Protein AF-R7SC56-F1 (afdb_monomer_lite)

pLDDT: mean 77.9, std 20.86, range [30.47, 97.5]

Organism: Coniophora puteana (strain RWD-64-598) (NCBI:txid741705)

Structure (mmCIF, N/CA/C/O backbone):
data_AF-R7SC56-F1
#
_entry.id   AF-R7SC56-F1
#
loop_
_atom_site.group_PDB
_atom_site.id
_atom_site.type_symbol
_atom_site.label_atom_id
_atom_site.label_alt_id
_atom_site.label_comp_id
_atom_site.label_asym_id
_atom_site.label_entity_id
_atom_site.label_seq_id
_atom_site.pdbx_PDB_ins_code
_atom_site.Cartn_x
_atom_site.Cartn_y
_atom_site.Cartn_z
_atom_site.occupancy
_atom_site.B_iso_or_equiv
_atom_site.auth_seq_id
_atom_site.auth_comp_id
_atom_site.auth_asym_id
_atom_site.auth_atom_id
_atom_site.pdbx_PDB_model_num
ATOM 1 N N . MET A 1 1 ? 26.694 7.304 -17.850 1.00 60.59 1 MET A N 1
ATOM 2 C CA . MET A 1 1 ? 25.843 7.602 -16.674 1.00 60.59 1 MET A CA 1
ATOM 3 C C . MET A 1 1 ? 24.348 7.612 -17.016 1.00 60.59 1 MET A C 1
ATOM 5 O O . MET A 1 1 ? 23.577 7.124 -16.205 1.00 60.59 1 MET A O 1
ATOM 9 N N . SER A 1 2 ? 23.935 8.061 -18.212 1.00 70.50 2 SER A N 1
ATOM 10 C CA . SER A 1 2 ? 22.536 8.005 -18.697 1.00 70.50 2 SER A CA 1
ATOM 11 C C . SER A 1 2 ? 21.948 6.587 -18.755 1.00 70.50 2 SER A C 1
ATOM 13 O O . SER A 1 2 ? 20.920 6.328 -18.146 1.00 70.50 2 SER A O 1
ATOM 15 N N . HIS A 1 3 ? 22.666 5.640 -19.363 1.00 81.94 3 HIS A N 1
ATOM 16 C CA . HIS A 1 3 ? 22.195 4.259 -19.550 1.00 81.94 3 HIS A CA 1
ATOM 17 C C . HIS A 1 3 ? 21.833 3.529 -18.240 1.00 81.94 3 HIS A C 1
ATOM 19 O O . HIS A 1 3 ? 20.914 2.716 -18.187 1.00 81.94 3 HIS A O 1
ATOM 25 N N . GLN A 1 4 ? 22.539 3.835 -17.147 1.00 81.00 4 GLN A N 1
ATOM 26 C CA . GLN A 1 4 ? 22.257 3.238 -15.841 1.00 81.00 4 GLN A CA 1
ATOM 27 C C . GLN A 1 4 ? 20.942 3.764 -15.243 1.00 81.00 4 GLN A C 1
ATOM 29 O O . GLN A 1 4 ? 20.203 2.998 -14.629 1.00 81.00 4 GLN A O 1
ATOM 34 N N . LEU A 1 5 ? 20.628 5.049 -15.443 1.00 80.88 5 LEU A N 1
ATOM 35 C CA . LEU A 1 5 ? 19.354 5.633 -15.016 1.00 80.88 5 LEU A CA 1
ATOM 36 C C . LEU A 1 5 ? 18.186 5.061 -15.826 1.00 80.88 5 LEU A C 1
ATOM 38 O O . LEU A 1 5 ? 17.130 4.792 -15.255 1.00 80.88 5 LEU A O 1
ATOM 42 N N . ASP A 1 6 ? 18.397 4.786 -17.114 1.00 86.81 6 ASP A N 1
ATOM 43 C CA . ASP A 1 6 ? 17.382 4.169 -17.973 1.00 86.81 6 ASP A CA 1
ATOM 44 C C . ASP A 1 6 ? 17.010 2.764 -17.491 1.00 86.81 6 ASP A C 1
ATOM 46 O O . ASP A 1 6 ? 15.829 2.429 -17.397 1.00 86.81 6 ASP A O 1
ATOM 50 N N . HIS A 1 7 ? 17.997 1.957 -17.092 1.00 86.19 7 HIS A N 1
ATOM 51 C CA . HIS A 1 7 ? 17.739 0.641 -16.505 1.00 86.19 7 HIS A CA 1
ATOM 52 C C . HIS A 1 7 ? 17.005 0.711 -15.164 1.00 86.19 7 HIS A C 1
ATOM 54 O O . HIS A 1 7 ? 16.100 -0.091 -14.915 1.00 86.19 7 HIS A O 1
ATOM 60 N N . ILE A 1 8 ? 17.366 1.666 -14.303 1.00 86.94 8 ILE A N 1
ATOM 61 C CA . ILE A 1 8 ? 16.686 1.879 -13.018 1.00 86.94 8 ILE A CA 1
ATOM 62 C C . ILE A 1 8 ? 15.220 2.251 -13.259 1.00 86.94 8 ILE A C 1
ATOM 64 O O . ILE A 1 8 ? 14.325 1.648 -12.667 1.00 86.94 8 ILE A O 1
ATOM 68 N N . ASN A 1 9 ? 14.964 3.184 -14.176 1.00 90.19 9 ASN A N 1
ATOM 69 C CA . ASN A 1 9 ? 13.609 3.594 -14.526 1.00 90.19 9 ASN A CA 1
ATOM 70 C C . ASN A 1 9 ? 12.807 2.417 -15.093 1.00 90.19 9 ASN A C 1
ATOM 72 O O . ASN A 1 9 ? 11.728 2.130 -14.587 1.00 90.19 9 ASN A O 1
ATOM 76 N N . GLN A 1 10 ? 13.360 1.661 -16.049 1.00 90.56 10 GLN A N 1
ATOM 77 C CA . GLN A 1 10 ? 12.698 0.474 -16.610 1.00 90.56 10 GLN A CA 1
ATOM 78 C C . GLN A 1 10 ? 12.362 -0.581 -15.550 1.00 90.56 10 GLN A C 1
ATOM 80 O O . GLN A 1 10 ? 11.302 -1.207 -15.616 1.00 90.56 10 GLN A O 1
ATOM 85 N N . THR A 1 11 ? 13.241 -0.769 -14.563 1.00 91.50 11 THR A N 1
ATOM 86 C CA . THR A 1 11 ? 13.013 -1.689 -13.441 1.00 91.50 11 THR A CA 1
ATOM 87 C C . THR A 1 11 ? 11.792 -1.252 -12.630 1.00 91.50 11 THR A C 1
ATOM 89 O O . THR A 1 11 ? 10.879 -2.048 -12.408 1.00 91.50 11 THR A O 1
ATOM 92 N N . PHE A 1 12 ? 11.731 0.025 -12.240 1.00 93.62 12 PHE A N 1
ATOM 93 C CA . PHE A 1 12 ? 10.632 0.565 -11.433 1.00 93.62 12 PHE A CA 1
ATOM 94 C C . PHE A 1 12 ? 9.346 0.846 -12.222 1.00 93.62 12 PHE A C 1
ATOM 96 O O . PHE A 1 12 ? 8.287 0.988 -11.621 1.00 93.62 12 PHE A O 1
ATOM 103 N N . SER A 1 13 ? 9.379 0.836 -13.554 1.00 93.94 13 SER A N 1
ATOM 104 C CA . SER A 1 13 ? 8.167 0.917 -14.379 1.00 93.94 13 SER A CA 1
ATOM 105 C C . SER A 1 13 ? 7.374 -0.396 -14.442 1.00 93.94 13 SER A C 1
ATOM 107 O O . SER A 1 13 ? 6.232 -0.400 -14.899 1.00 93.94 13 SER A O 1
ATOM 109 N N . ARG A 1 14 ? 7.943 -1.529 -14.008 1.00 94.62 14 ARG A N 1
ATOM 110 C CA . ARG A 1 14 ? 7.317 -2.855 -14.143 1.00 94.62 14 ARG A CA 1
ATOM 111 C C . ARG A 1 14 ? 6.816 -3.373 -12.798 1.00 94.62 14 ARG A C 1
ATOM 113 O O . ARG A 1 14 ? 7.615 -3.806 -11.972 1.00 94.62 14 ARG A O 1
ATOM 120 N N . ALA A 1 15 ? 5.489 -3.427 -12.639 1.00 94.50 15 ALA A N 1
ATOM 121 C CA . ALA A 1 15 ? 4.807 -3.926 -11.436 1.00 94.50 15 ALA A CA 1
ATOM 122 C C . ALA A 1 15 ? 5.413 -5.197 -10.821 1.00 94.50 15 ALA A C 1
ATOM 124 O O . ALA A 1 15 ? 5.900 -5.115 -9.696 1.00 94.50 15 ALA A O 1
ATOM 125 N N . PRO A 1 16 ? 5.495 -6.337 -11.528 1.00 95.75 16 PRO A N 1
ATOM 126 C CA . PRO A 1 16 ? 5.992 -7.569 -10.914 1.00 95.75 16 PRO A CA 1
ATOM 127 C C . PRO A 1 16 ? 7.454 -7.473 -10.451 1.00 95.75 16 PRO A C 1
ATOM 129 O O . PRO A 1 16 ? 7.848 -8.152 -9.508 1.00 95.75 16 PRO A O 1
ATOM 132 N N . VAL A 1 17 ? 8.262 -6.624 -11.094 1.00 95.94 17 VAL A N 1
ATOM 133 C CA . VAL A 1 17 ? 9.688 -6.484 -10.781 1.00 95.94 17 VAL A CA 1
ATOM 134 C C . VAL A 1 17 ? 9.870 -5.666 -9.511 1.00 95.94 17 VAL A C 1
ATOM 136 O O . VAL A 1 17 ? 10.495 -6.138 -8.560 1.00 95.94 17 VAL A O 1
ATOM 139 N N . TYR A 1 18 ? 9.296 -4.460 -9.460 1.00 95.62 18 TYR A N 1
ATOM 140 C CA . TYR A 1 18 ? 9.426 -3.635 -8.263 1.00 95.62 18 TYR A CA 1
ATOM 141 C C . TYR A 1 18 ? 8.698 -4.254 -7.071 1.00 95.62 18 TYR A C 1
ATOM 143 O O . TYR A 1 18 ? 9.160 -4.092 -5.949 1.00 95.62 18 TYR A O 1
ATOM 151 N N . GLU A 1 19 ? 7.596 -4.984 -7.278 1.00 95.62 19 GLU A N 1
ATOM 152 C CA . GLU A 1 19 ? 6.895 -5.665 -6.187 1.00 95.62 19 GLU A CA 1
ATOM 153 C C . GLU A 1 19 ? 7.771 -6.729 -5.531 1.00 95.62 19 GLU A C 1
ATOM 155 O O . GLU A 1 19 ? 7.846 -6.775 -4.303 1.00 95.62 19 GLU A O 1
ATOM 160 N N . ALA A 1 20 ? 8.474 -7.536 -6.331 1.00 95.44 20 ALA A N 1
ATOM 161 C CA . ALA A 1 20 ? 9.410 -8.530 -5.820 1.00 95.44 20 ALA A CA 1
ATOM 162 C C . ALA A 1 20 ? 10.542 -7.864 -5.026 1.00 95.44 20 ALA A C 1
ATOM 164 O O . ALA A 1 20 ? 10.801 -8.252 -3.888 1.00 95.44 20 ALA A O 1
ATOM 165 N N . ILE A 1 21 ? 11.150 -6.806 -5.571 1.00 95.38 21 ILE A N 1
ATOM 166 C CA . ILE A 1 21 ? 12.211 -6.052 -4.886 1.00 95.38 21 ILE A CA 1
ATOM 167 C C . ILE A 1 21 ? 11.689 -5.475 -3.565 1.00 95.38 21 ILE A C 1
ATOM 169 O O . ILE A 1 21 ? 12.266 -5.707 -2.506 1.00 95.38 21 ILE A O 1
ATOM 173 N N . PHE A 1 22 ? 10.573 -4.749 -3.608 1.00 96.06 22 PHE A N 1
ATOM 174 C CA . PHE A 1 22 ? 9.998 -4.075 -2.447 1.00 96.06 22 PHE A CA 1
ATOM 175 C C . PHE A 1 22 ? 9.504 -5.041 -1.376 1.00 96.06 22 PHE A C 1
ATOM 177 O O . PHE A 1 22 ? 9.550 -4.696 -0.193 1.00 96.06 22 PHE A O 1
ATOM 184 N N . SER A 1 23 ? 9.081 -6.252 -1.743 1.00 94.00 23 SER A N 1
ATOM 185 C CA . SER A 1 23 ? 8.698 -7.288 -0.778 1.00 94.00 23 SER A CA 1
ATOM 186 C C . SER A 1 23 ? 9.845 -7.704 0.152 1.00 94.00 23 SER A C 1
ATOM 188 O O . SER A 1 23 ? 9.587 -8.065 1.297 1.00 94.00 23 SER A O 1
ATOM 190 N N . CYS A 1 24 ? 11.097 -7.555 -0.290 1.00 94.19 24 CYS A N 1
ATOM 191 C CA . CYS A 1 24 ? 12.293 -7.897 0.482 1.00 94.19 24 CYS A CA 1
ATOM 192 C C . CYS A 1 24 ? 12.821 -6.748 1.357 1.00 94.19 24 CYS A C 1
ATOM 194 O O . CYS A 1 24 ? 13.671 -6.977 2.211 1.00 94.19 24 CYS A O 1
ATOM 196 N N . LEU A 1 25 ? 12.353 -5.513 1.148 1.00 95.19 25 LEU A N 1
ATOM 197 C CA . LEU A 1 25 ? 12.880 -4.321 1.823 1.00 95.19 25 LEU A CA 1
ATOM 198 C C . LEU A 1 25 ? 12.092 -3.984 3.083 1.00 95.19 25 LEU A C 1
ATOM 200 O O . LEU A 1 25 ? 10.865 -3.944 3.035 1.00 95.19 25 LEU A O 1
ATOM 204 N N . SER A 1 26 ? 12.761 -3.633 4.178 1.00 93.25 26 SER A N 1
ATOM 205 C CA . SER A 1 26 ? 12.101 -3.088 5.371 1.00 93.25 26 SER A CA 1
ATOM 206 C C . SER A 1 26 ? 11.364 -1.767 5.070 1.00 93.25 26 SER A C 1
ATOM 208 O O . SER A 1 26 ? 11.705 -1.065 4.109 1.00 93.25 26 SER A O 1
ATOM 210 N N . PRO A 1 27 ? 10.399 -1.339 5.914 1.00 93.88 27 PRO A N 1
ATOM 211 C CA . PRO A 1 27 ? 9.730 -0.044 5.751 1.00 93.88 27 PRO A CA 1
ATOM 212 C C . PRO A 1 27 ? 10.708 1.135 5.623 1.00 93.88 27 PRO A C 1
ATOM 214 O O . PRO A 1 27 ? 10.506 2.046 4.818 1.00 93.88 27 PRO A O 1
ATOM 217 N N . ARG A 1 28 ? 11.814 1.098 6.379 1.00 94.94 28 ARG A N 1
ATOM 218 C CA . ARG A 1 28 ? 12.869 2.120 6.336 1.00 94.94 28 ARG A CA 1
ATOM 219 C C . ARG A 1 28 ? 13.557 2.169 4.973 1.00 94.94 28 ARG A C 1
ATOM 221 O O . ARG A 1 28 ? 13.831 3.256 4.466 1.00 94.94 28 ARG A O 1
ATOM 228 N N . GLU A 1 29 ? 13.875 1.014 4.406 1.00 96.44 29 GLU A N 1
ATOM 229 C CA . GLU A 1 29 ? 14.544 0.914 3.108 1.00 96.44 29 GLU A CA 1
ATOM 230 C C . GLU A 1 29 ? 13.623 1.346 1.972 1.00 96.44 29 GLU A C 1
ATOM 232 O O . GLU A 1 29 ? 14.058 2.105 1.110 1.00 96.44 29 GLU A O 1
ATOM 237 N N . LEU A 1 30 ? 12.338 0.981 2.021 1.00 96.50 30 LEU A N 1
ATOM 238 C CA . LEU A 1 30 ? 11.341 1.449 1.053 1.00 96.50 30 LEU A CA 1
ATOM 239 C C . LEU A 1 30 ? 11.274 2.975 0.991 1.00 96.50 30 LEU A C 1
ATOM 241 O O . LEU A 1 30 ? 11.322 3.549 -0.095 1.00 96.50 30 LEU A O 1
ATOM 245 N N . ILE A 1 31 ? 11.232 3.642 2.148 1.00 96.50 31 ILE A N 1
ATOM 246 C CA . ILE A 1 31 ? 11.224 5.110 2.208 1.00 96.50 31 ILE A CA 1
ATOM 247 C C . ILE A 1 31 ? 12.494 5.681 1.572 1.00 96.50 31 ILE A C 1
ATOM 249 O O . ILE A 1 31 ? 12.418 6.657 0.828 1.00 96.50 31 ILE A O 1
ATOM 253 N N . ARG A 1 32 ? 13.663 5.084 1.829 1.00 97.50 32 ARG A N 1
ATOM 254 C CA . ARG A 1 32 ? 14.925 5.530 1.217 1.00 97.50 32 ARG A CA 1
ATOM 255 C C . ARG A 1 32 ? 14.895 5.376 -0.302 1.00 97.50 32 ARG A C 1
ATOM 257 O O . ARG A 1 32 ? 15.239 6.327 -0.994 1.00 97.50 32 ARG A O 1
ATOM 264 N N . VAL A 1 33 ? 14.433 4.234 -0.811 1.00 95.69 33 VAL A N 1
ATOM 265 C CA . VAL A 1 33 ? 14.309 3.988 -2.257 1.00 95.69 33 VAL A CA 1
ATOM 266 C C . VAL A 1 33 ? 13.299 4.940 -2.899 1.00 95.69 33 VAL A C 1
ATOM 268 O O . VAL A 1 33 ? 13.578 5.497 -3.951 1.00 95.69 33 VAL A O 1
ATOM 271 N N . SER A 1 34 ? 12.179 5.237 -2.236 1.00 96.81 34 SER A N 1
ATOM 272 C CA . SER A 1 34 ? 11.165 6.177 -2.747 1.00 96.81 34 SER A CA 1
ATOM 273 C C . SER A 1 34 ? 11.667 7.616 -2.934 1.00 96.81 34 SER A C 1
ATOM 275 O O . SER A 1 34 ? 10.977 8.434 -3.537 1.00 96.81 34 SER A O 1
ATOM 277 N N . ARG A 1 35 ? 12.841 7.946 -2.380 1.00 96.69 35 ARG A N 1
ATOM 278 C CA . ARG A 1 35 ? 13.459 9.276 -2.442 1.00 96.69 35 ARG A CA 1
ATOM 279 C C . ARG A 1 35 ? 14.586 9.368 -3.471 1.00 96.69 35 ARG A C 1
ATOM 281 O O . ARG A 1 35 ? 15.190 10.429 -3.584 1.00 96.69 35 ARG A O 1
ATOM 288 N N . THR A 1 36 ? 14.904 8.288 -4.187 1.00 94.25 36 THR A N 1
ATOM 289 C CA . THR A 1 36 ? 16.011 8.286 -5.157 1.00 94.25 36 THR A CA 1
ATOM 290 C C . THR A 1 36 ? 15.596 8.855 -6.511 1.00 94.25 36 THR A C 1
ATOM 292 O O . THR A 1 36 ? 16.341 9.638 -7.092 1.00 94.25 36 THR A O 1
ATOM 295 N N . CYS A 1 37 ? 14.413 8.489 -7.014 1.00 92.38 37 CYS A N 1
ATOM 296 C CA . CYS A 1 37 ? 13.856 9.014 -8.257 1.00 92.38 37 CYS A CA 1
ATOM 297 C C . CYS A 1 37 ? 12.321 8.973 -8.266 1.00 92.38 37 CYS A C 1
ATOM 299 O O . CYS A 1 37 ? 11.694 8.253 -7.488 1.00 92.38 37 CYS A O 1
ATOM 301 N N . GLN A 1 38 ? 11.717 9.732 -9.185 1.00 94.69 38 GLN A N 1
ATOM 302 C CA . GLN A 1 38 ? 10.261 9.837 -9.309 1.00 94.69 38 GLN A CA 1
ATOM 303 C C . GLN A 1 38 ? 9.598 8.501 -9.681 1.00 94.69 38 GLN A C 1
ATOM 305 O O . GLN A 1 38 ? 8.607 8.127 -9.070 1.00 94.69 38 GLN A O 1
ATOM 310 N N . VAL A 1 39 ? 10.191 7.720 -10.592 1.00 96.25 39 VAL A N 1
ATOM 311 C CA . VAL A 1 39 ? 9.633 6.410 -10.983 1.00 96.25 39 VAL A CA 1
ATOM 312 C C . VAL A 1 39 ? 9.619 5.434 -9.799 1.00 96.2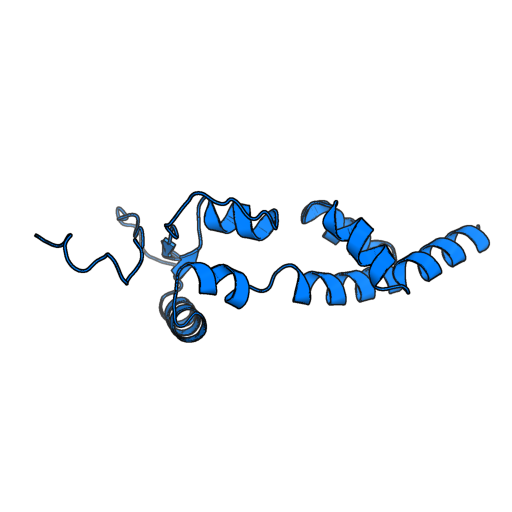5 39 VAL A C 1
ATOM 314 O O . VAL A 1 39 ? 8.643 4.716 -9.589 1.00 96.25 39 VAL A O 1
ATOM 317 N N . ALA A 1 40 ? 10.675 5.435 -8.977 1.00 95.75 40 ALA A N 1
ATOM 318 C CA . ALA A 1 40 ? 10.715 4.642 -7.750 1.00 95.75 40 ALA A CA 1
ATOM 319 C C . ALA A 1 40 ? 9.696 5.140 -6.714 1.00 95.75 40 ALA A C 1
ATOM 321 O O . ALA A 1 40 ? 9.118 4.327 -5.993 1.00 95.75 40 ALA A O 1
ATOM 322 N N . HIS A 1 41 ? 9.451 6.452 -6.649 1.00 97.06 41 HIS A N 1
ATOM 323 C CA . HIS A 1 41 ? 8.408 7.031 -5.807 1.00 97.06 41 HIS A CA 1
ATOM 324 C C . HIS A 1 41 ? 7.010 6.544 -6.213 1.00 97.06 41 HIS A C 1
ATOM 326 O O . HIS A 1 41 ? 6.258 6.072 -5.361 1.00 97.06 41 HIS A O 1
ATOM 332 N N . ASP A 1 42 ? 6.678 6.578 -7.502 1.00 97.19 42 ASP A N 1
ATOM 333 C CA . ASP A 1 42 ? 5.366 6.153 -8.011 1.00 97.19 42 ASP A CA 1
ATOM 334 C C . ASP A 1 42 ? 5.142 4.644 -7.815 1.00 97.19 42 ASP A C 1
ATOM 336 O O . ASP A 1 42 ? 4.068 4.195 -7.387 1.00 97.19 42 ASP A O 1
ATOM 340 N N . ALA A 1 43 ? 6.191 3.849 -8.052 1.00 97.06 43 ALA A N 1
ATOM 341 C CA . ALA A 1 43 ? 6.201 2.423 -7.746 1.00 97.06 43 ALA A CA 1
ATOM 342 C C . ALA A 1 43 ? 5.990 2.174 -6.244 1.00 97.06 43 ALA A C 1
ATOM 344 O O . ALA A 1 43 ? 5.214 1.296 -5.860 1.00 97.06 43 ALA A O 1
ATOM 345 N N . PHE A 1 44 ? 6.653 2.957 -5.387 1.00 97.38 44 PHE A N 1
ATOM 346 C CA . PHE A 1 44 ? 6.503 2.880 -3.936 1.00 97.38 44 PHE A CA 1
ATOM 347 C C . PHE A 1 44 ? 5.066 3.183 -3.507 1.00 97.38 44 PHE A C 1
ATOM 349 O O . PHE A 1 44 ? 4.496 2.375 -2.777 1.00 97.38 44 PHE A O 1
ATOM 356 N N . GLN A 1 45 ? 4.452 4.269 -3.992 1.00 97.19 45 GLN A N 1
ATOM 357 C CA . GLN A 1 45 ? 3.061 4.628 -3.671 1.00 97.19 45 GLN A CA 1
ATOM 358 C C . GLN A 1 45 ? 2.092 3.501 -4.043 1.00 97.19 45 GLN A C 1
ATOM 360 O O . GLN A 1 45 ? 1.249 3.083 -3.244 1.00 97.19 45 GLN A O 1
ATOM 365 N N . SER A 1 46 ? 2.280 2.944 -5.239 1.00 95.81 46 SER A N 1
ATOM 366 C CA . SER A 1 46 ? 1.512 1.797 -5.721 1.00 95.81 46 SER A CA 1
ATOM 367 C C . SER A 1 46 ? 1.673 0.585 -4.799 1.00 95.81 46 SER A C 1
ATOM 369 O O . SER A 1 46 ? 0.690 -0.057 -4.419 1.00 95.81 46 SER A O 1
ATOM 371 N N . PHE A 1 47 ? 2.910 0.273 -4.415 1.00 96.25 47 PHE A N 1
ATOM 372 C CA . PHE A 1 47 ? 3.228 -0.870 -3.569 1.00 96.25 47 PHE A CA 1
ATOM 373 C C . PHE A 1 47 ? 2.683 -0.726 -2.146 1.00 96.25 47 PHE A C 1
ATOM 375 O O . PHE A 1 47 ? 2.045 -1.658 -1.656 1.00 96.25 47 PHE A O 1
ATOM 382 N N . ILE A 1 48 ? 2.886 0.416 -1.475 1.00 94.81 48 ILE A N 1
ATOM 383 C CA . ILE A 1 48 ? 2.475 0.582 -0.071 1.00 94.81 48 ILE A CA 1
ATOM 384 C C . ILE A 1 48 ? 0.964 0.470 0.108 1.00 94.81 48 ILE A C 1
ATOM 386 O O . ILE A 1 48 ? 0.522 -0.128 1.087 1.00 94.81 48 ILE A O 1
ATOM 390 N N . HIS A 1 49 ? 0.179 0.949 -0.862 1.00 91.75 49 HIS A N 1
ATOM 391 C CA . HIS A 1 49 ? -1.278 0.853 -0.827 1.00 91.75 49 HIS A CA 1
ATOM 392 C C . HIS A 1 49 ? -1.752 -0.610 -0.796 1.00 91.75 49 HIS A C 1
ATOM 394 O O . HIS A 1 49 ? -2.734 -0.951 -0.136 1.00 91.75 49 HIS A O 1
ATOM 400 N N . ARG A 1 50 ? -1.032 -1.505 -1.484 1.00 91.19 50 ARG A N 1
ATOM 401 C CA . ARG A 1 50 ? -1.325 -2.947 -1.500 1.00 91.19 50 ARG A CA 1
ATOM 402 C C . ARG A 1 50 ? -0.714 -3.677 -0.305 1.00 91.19 50 ARG A C 1
ATOM 404 O O . ARG A 1 50 ? -1.362 -4.541 0.288 1.00 91.19 50 ARG A O 1
ATOM 411 N N . ALA A 1 51 ? 0.529 -3.345 0.037 1.00 93.06 51 ALA A N 1
ATOM 412 C CA . ALA A 1 51 ? 1.303 -4.030 1.065 1.00 93.06 51 ALA A CA 1
ATOM 413 C C . ALA A 1 51 ? 0.782 -3.749 2.484 1.00 93.06 51 ALA A C 1
ATOM 415 O O . ALA A 1 51 ? 0.728 -4.670 3.297 1.00 93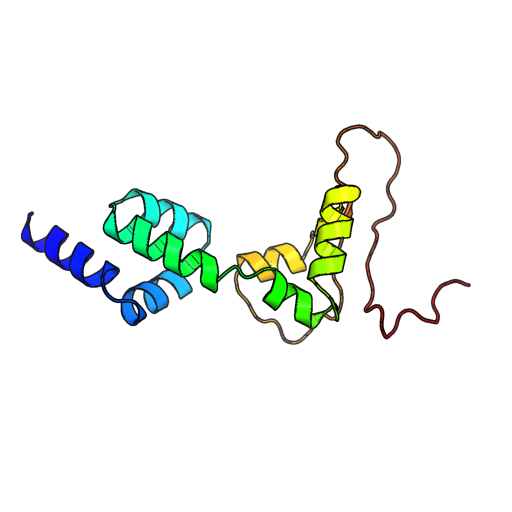.06 51 ALA A O 1
ATOM 416 N N . TYR A 1 52 ? 0.343 -2.517 2.761 1.00 92.62 52 TYR A N 1
ATOM 417 C CA . TYR A 1 52 ? -0.092 -2.055 4.084 1.00 92.62 52 TYR A CA 1
ATOM 418 C C . TYR A 1 52 ? -1.604 -1.805 4.143 1.00 92.62 52 TYR A C 1
ATOM 420 O O . TYR A 1 52 ? -2.076 -0.768 4.605 1.00 92.62 52 TYR A O 1
ATOM 428 N N . ASN A 1 53 ? -2.395 -2.774 3.682 1.00 92.00 53 ASN A N 1
ATOM 429 C CA . ASN A 1 53 ? -3.849 -2.710 3.804 1.00 92.00 53 ASN A CA 1
ATOM 430 C C . ASN A 1 53 ? -4.285 -3.084 5.234 1.00 92.00 53 ASN A C 1
ATOM 432 O O . ASN A 1 53 ? -4.350 -4.266 5.586 1.00 92.00 53 ASN A O 1
ATOM 436 N N . ILE A 1 54 ? -4.590 -2.070 6.051 1.00 89.94 54 ILE A N 1
ATOM 437 C CA . ILE A 1 54 ? -4.974 -2.251 7.459 1.00 89.94 54 ILE A CA 1
ATOM 438 C C . ILE A 1 54 ? -6.266 -3.060 7.621 1.00 89.94 54 ILE A C 1
ATOM 440 O O . ILE A 1 54 ? -6.333 -3.924 8.490 1.00 89.94 54 ILE A O 1
ATOM 444 N N . ASN A 1 55 ? -7.255 -2.875 6.741 1.00 91.50 55 ASN A N 1
ATOM 445 C CA . ASN A 1 55 ? -8.512 -3.630 6.781 1.00 91.50 55 ASN A CA 1
ATOM 446 C C . ASN A 1 55 ? -8.274 -5.124 6.579 1.00 91.50 55 ASN A C 1
ATOM 448 O O . ASN A 1 55 ? -8.802 -5.944 7.322 1.00 91.50 55 ASN A O 1
ATOM 452 N N . ARG A 1 56 ? -7.416 -5.477 5.618 1.00 89.88 56 ARG A N 1
ATOM 453 C CA . ARG A 1 56 ? -7.021 -6.865 5.357 1.00 89.88 56 ARG A CA 1
ATOM 454 C C . ARG A 1 56 ? -6.226 -7.481 6.510 1.00 89.88 56 ARG A C 1
ATOM 456 O O . ARG A 1 56 ? -6.258 -8.694 6.705 1.00 89.88 56 ARG A O 1
ATOM 463 N N . HIS A 1 57 ? -5.453 -6.675 7.233 1.00 88.75 57 HIS A N 1
ATOM 464 C CA . HIS A 1 57 ? -4.743 -7.141 8.421 1.00 88.75 57 HIS A CA 1
ATOM 465 C C . HIS A 1 57 ? -5.721 -7.401 9.576 1.00 88.75 57 HIS A C 1
ATOM 467 O O . HIS A 1 57 ? -5.701 -8.478 10.168 1.00 88.75 57 HIS A O 1
ATOM 473 N N . LEU A 1 58 ? -6.621 -6.450 9.834 1.00 88.62 58 LEU A N 1
ATOM 474 C CA . LEU A 1 58 ? -7.611 -6.504 10.908 1.00 88.62 58 LEU A CA 1
ATOM 475 C C . LEU A 1 58 ? -8.713 -7.542 10.687 1.00 88.62 58 LEU A C 1
ATOM 477 O O . LEU A 1 58 ? -9.201 -8.105 11.662 1.00 88.62 58 LEU A O 1
ATOM 481 N N . SER A 1 59 ? -9.062 -7.857 9.436 1.00 89.44 59 SER A N 1
ATOM 482 C CA . SER A 1 59 ? -10.106 -8.839 9.105 1.00 89.44 59 SER A CA 1
ATOM 483 C C . SER A 1 59 ? -9.804 -10.259 9.600 1.00 89.44 59 SER A C 1
ATOM 485 O O . SER A 1 59 ? -10.653 -11.137 9.520 1.00 89.44 59 SER A O 1
ATOM 487 N N . ARG A 1 60 ? -8.579 -10.517 10.073 1.00 84.50 60 ARG A N 1
ATOM 488 C CA . ARG A 1 60 ? -8.196 -11.784 10.717 1.00 84.50 60 ARG A CA 1
ATOM 489 C C . ARG A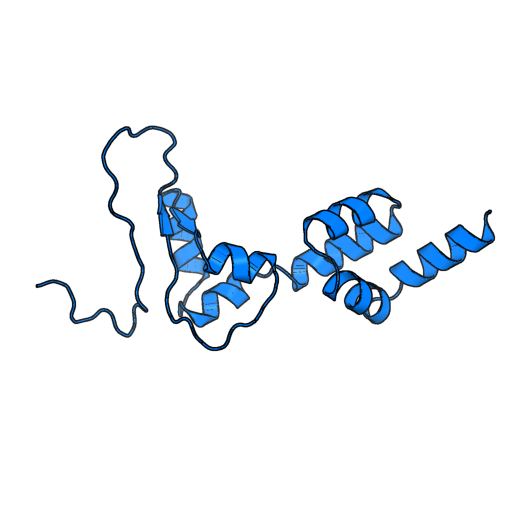 1 60 ? -8.681 -11.899 12.158 1.00 84.50 60 ARG A C 1
ATOM 491 O O . ARG A 1 60 ? -8.738 -12.999 12.690 1.00 84.50 60 ARG A O 1
ATOM 498 N N . PHE A 1 61 ? -8.956 -10.765 12.786 1.00 82.81 61 PHE A N 1
ATOM 499 C CA . PHE A 1 61 ? -9.268 -10.661 14.206 1.00 82.81 61 PHE A CA 1
ATOM 500 C C . PHE A 1 61 ? -10.655 -10.065 14.450 1.00 82.81 61 PHE A C 1
ATOM 502 O O . PHE A 1 61 ? -11.204 -10.227 15.535 1.00 82.81 61 PHE A O 1
ATOM 509 N N . LEU A 1 62 ? -11.184 -9.336 13.465 1.00 85.81 62 LEU A N 1
ATOM 510 C CA . LEU A 1 62 ? -12.414 -8.566 13.555 1.00 85.81 62 LEU A CA 1
ATOM 511 C C . LEU A 1 62 ? -13.277 -8.828 12.323 1.00 85.81 62 LEU A C 1
ATOM 513 O O . LEU A 1 62 ? -12.792 -8.748 11.195 1.00 85.81 62 LEU A O 1
ATOM 517 N N . THR A 1 63 ? -14.567 -9.054 12.545 1.00 89.25 63 THR A N 1
ATOM 518 C CA . THR A 1 63 ? -15.562 -9.219 11.475 1.00 89.25 63 THR A CA 1
ATOM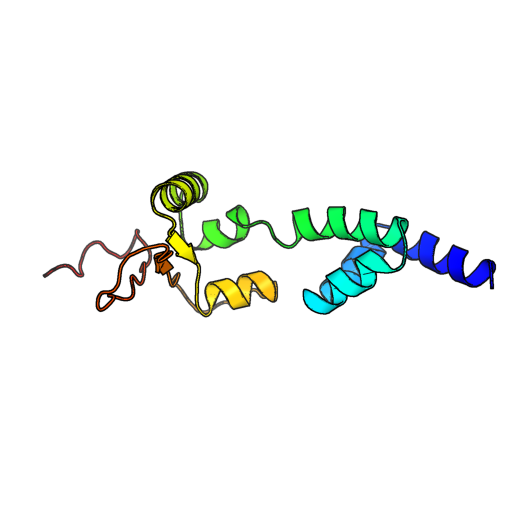 519 C C . THR A 1 63 ? -15.801 -7.916 10.712 1.00 89.25 63 THR A C 1
ATOM 521 O O . THR A 1 63 ? -15.974 -7.938 9.497 1.00 89.25 63 THR A O 1
ATOM 524 N N . ASP A 1 64 ? -15.744 -6.773 11.406 1.00 89.88 64 ASP A N 1
ATOM 525 C CA . ASP A 1 64 ? -15.906 -5.444 10.810 1.00 89.88 64 ASP A CA 1
ATOM 526 C C . ASP A 1 64 ? -14.743 -4.493 11.171 1.00 89.88 64 ASP A C 1
ATOM 528 O O . ASP A 1 64 ? -14.802 -3.740 12.154 1.00 89.88 64 ASP A O 1
ATOM 532 N N . PRO A 1 65 ? -13.664 -4.496 10.367 1.00 90.44 65 PRO A N 1
ATOM 533 C CA . PRO A 1 65 ? -12.536 -3.580 10.529 1.00 90.44 65 PRO A CA 1
ATOM 534 C C . PRO A 1 65 ? -12.890 -2.090 10.403 1.00 90.44 65 PRO A C 1
ATOM 536 O O . PRO A 1 65 ? -12.171 -1.248 10.946 1.00 90.44 65 PRO A O 1
ATOM 539 N N . ILE A 1 66 ? -13.968 -1.739 9.692 1.00 91.88 66 ILE A N 1
ATOM 540 C CA . ILE A 1 66 ? -14.345 -0.341 9.429 1.00 91.88 66 ILE A CA 1
ATOM 541 C C . ILE A 1 66 ? -14.997 0.274 10.665 1.00 91.88 66 ILE A C 1
ATOM 543 O O . ILE A 1 66 ? -14.640 1.389 11.069 1.00 91.88 66 ILE A O 1
ATOM 547 N N . SER A 1 67 ? -15.896 -0.465 11.318 1.00 89.06 67 SER A N 1
ATOM 548 C CA . SER A 1 67 ? -16.466 -0.041 12.601 1.00 89.06 67 SER A CA 1
ATOM 549 C C . SER A 1 67 ? -15.387 0.116 13.669 1.00 89.06 67 SER A C 1
ATOM 551 O O . SER A 1 67 ? -15.401 1.088 14.428 1.00 89.06 67 SER A O 1
ATOM 553 N N . PHE A 1 68 ? -14.393 -0.778 13.690 1.00 87.56 68 PHE A N 1
ATOM 554 C CA . PHE A 1 68 ? -13.261 -0.656 14.605 1.00 87.56 68 PHE A CA 1
ATOM 555 C C . PHE A 1 68 ? -12.431 0.608 14.348 1.00 87.56 68 PHE A C 1
ATOM 557 O O . PHE A 1 68 ? -12.151 1.343 15.290 1.00 87.56 68 PHE A O 1
ATOM 564 N N . GLN A 1 69 ? -12.107 0.935 13.095 1.00 89.12 69 GLN A N 1
ATOM 565 C CA . GLN A 1 69 ? -11.404 2.186 12.778 1.00 89.12 69 GLN A CA 1
ATOM 566 C C . GLN A 1 69 ? -12.217 3.430 13.146 1.00 89.12 69 GLN A C 1
ATOM 568 O O . GLN A 1 69 ? -11.662 4.410 13.643 1.00 89.12 69 GLN A O 1
ATOM 573 N N . SER A 1 70 ? -13.537 3.382 12.962 1.00 91.25 70 SER A N 1
ATOM 574 C CA . SER A 1 70 ? -14.433 4.461 13.389 1.00 91.25 70 SER A CA 1
ATOM 575 C C . SER A 1 70 ? -14.393 4.655 14.908 1.00 91.25 70 SER A C 1
ATOM 577 O O . SER A 1 70 ? -14.391 5.788 15.392 1.00 91.25 70 SER A O 1
ATOM 579 N N . LEU A 1 71 ? -14.304 3.564 15.676 1.00 88.69 71 LEU A N 1
ATOM 580 C CA . LEU A 1 71 ? -14.084 3.621 17.121 1.00 88.69 71 LEU A CA 1
ATOM 581 C C . LEU A 1 71 ? -12.707 4.213 17.446 1.00 88.69 71 LEU A C 1
ATOM 583 O O . LEU A 1 71 ? -12.641 5.159 18.225 1.00 88.69 71 LEU A O 1
ATOM 587 N N . GLN A 1 72 ? -11.638 3.728 16.806 1.00 90.00 72 GLN A N 1
ATOM 588 C CA . GLN A 1 72 ? -10.276 4.240 16.996 1.00 90.00 72 GLN A CA 1
ATOM 589 C C . GLN A 1 72 ? -10.176 5.746 16.736 1.00 90.00 72 GLN A C 1
ATOM 591 O O . GLN A 1 72 ? -9.531 6.449 17.509 1.00 90.00 72 GLN A O 1
ATOM 596 N N . ALA A 1 73 ? -10.833 6.253 15.690 1.00 88.25 73 ALA A N 1
ATOM 597 C CA . ALA A 1 73 ? -10.852 7.678 15.366 1.00 88.25 73 ALA A CA 1
ATOM 598 C C . ALA A 1 73 ? -11.537 8.514 16.458 1.00 88.25 73 ALA A C 1
ATOM 600 O O . ALA A 1 73 ? -11.092 9.616 16.766 1.00 88.25 73 ALA A O 1
ATOM 601 N N . ARG A 1 74 ? -12.598 7.979 17.075 1.00 89.88 74 ARG A N 1
ATOM 602 C CA . ARG A 1 74 ? -13.346 8.652 18.148 1.00 89.88 74 ARG A CA 1
ATOM 603 C C . ARG A 1 74 ? -12.625 8.617 19.493 1.00 89.88 74 ARG A C 1
ATOM 605 O O . ARG A 1 74 ? -12.748 9.562 20.265 1.00 89.88 74 ARG A O 1
ATOM 612 N N . THR A 1 75 ? -11.926 7.528 19.799 1.00 87.62 75 THR A N 1
ATOM 613 C CA . THR A 1 75 ? -11.303 7.296 21.116 1.00 87.62 75 THR A CA 1
ATOM 614 C C . THR A 1 75 ? -9.801 7.559 21.136 1.00 87.62 75 THR A C 1
ATOM 616 O O . THR A 1 75 ? -9.193 7.548 22.204 1.00 87.62 75 THR A O 1
ATOM 619 N N . GLY A 1 76 ? -9.180 7.740 19.971 1.00 84.31 76 GLY A N 1
ATOM 620 C CA . GLY A 1 76 ? -7.729 7.761 19.830 1.00 84.31 76 GLY A CA 1
ATOM 621 C C . GLY A 1 76 ? -7.079 6.400 20.102 1.00 84.31 76 GLY A C 1
ATOM 622 O O . GLY A 1 76 ? -5.913 6.349 20.466 1.00 84.31 76 GLY A O 1
ATOM 623 N N . THR A 1 77 ? -7.786 5.275 19.995 1.00 84.06 77 THR A N 1
ATOM 624 C CA . THR A 1 77 ? -7.184 3.964 20.296 1.00 84.06 77 THR A CA 1
ATOM 625 C C . THR A 1 77 ? -6.148 3.559 19.242 1.00 84.06 77 THR A C 1
ATOM 627 O O . THR A 1 77 ? -6.447 3.496 18.050 1.00 84.06 77 THR A O 1
ATOM 630 N N . LEU A 1 78 ? -4.939 3.202 19.682 1.00 84.81 78 LEU A N 1
ATOM 631 C CA . LEU A 1 78 ? -3.838 2.751 18.830 1.00 84.81 78 LEU A CA 1
ATOM 632 C C . LEU A 1 78 ? -3.658 1.232 18.906 1.00 84.81 78 LEU A C 1
ATOM 634 O O . LEU A 1 78 ? -3.795 0.627 19.970 1.00 84.81 78 LEU A O 1
ATOM 638 N N . ILE A 1 79 ? -3.302 0.621 17.774 1.00 85.19 79 ILE A N 1
ATOM 639 C CA . ILE A 1 79 ? -2.841 -0.773 17.722 1.00 85.19 79 ILE A CA 1
ATOM 640 C C . ILE A 1 79 ? -1.364 -0.799 18.111 1.00 85.19 79 ILE A C 1
ATOM 642 O O . ILE A 1 79 ? -0.573 -0.009 17.599 1.00 85.19 79 ILE A O 1
ATOM 646 N N . SER A 1 80 ? -0.990 -1.707 19.008 1.00 82.62 80 SER A N 1
ATOM 647 C CA . SER A 1 80 ? 0.359 -1.804 19.563 1.00 82.62 80 SER A CA 1
ATOM 648 C C . SER A 1 80 ? 0.841 -3.256 19.667 1.00 82.62 80 SER A C 1
ATOM 650 O O . SER A 1 80 ? 0.130 -4.219 19.363 1.00 82.62 80 SER A O 1
ATOM 652 N N . GLY A 1 81 ? 2.091 -3.411 20.098 1.00 84.25 81 GLY A N 1
ATOM 653 C CA . GLY A 1 81 ? 2.735 -4.696 20.334 1.00 84.25 81 GLY A CA 1
ATOM 654 C C . GLY A 1 81 ? 3.003 -5.483 19.053 1.00 84.25 81 GLY A C 1
ATOM 655 O O . GLY A 1 81 ? 3.272 -4.923 17.989 1.00 84.25 81 GLY A O 1
ATOM 656 N N . SER A 1 82 ? 2.926 -6.810 19.159 1.00 83.31 82 SER A N 1
ATOM 657 C CA . SER A 1 82 ? 3.260 -7.736 18.072 1.00 83.31 82 SER A CA 1
ATOM 658 C C . SER A 1 82 ? 2.402 -7.554 16.818 1.00 83.31 82 SER A C 1
ATOM 660 O O . SER A 1 82 ? 2.876 -7.860 15.733 1.00 83.31 82 SER A O 1
ATOM 662 N N . ASN A 1 83 ? 1.187 -7.005 16.928 1.00 85.12 83 ASN A N 1
ATOM 663 C CA . ASN A 1 83 ? 0.332 -6.745 15.765 1.00 85.12 83 ASN A CA 1
ATOM 664 C C . ASN A 1 83 ? 0.880 -5.609 14.909 1.00 85.12 83 ASN A C 1
ATOM 666 O O . ASN A 1 83 ? 0.980 -5.746 13.693 1.00 85.12 83 ASN A O 1
ATOM 670 N N . ALA A 1 84 ? 1.295 -4.512 15.550 1.00 87.12 84 ALA A N 1
ATOM 671 C CA . ALA A 1 84 ? 1.925 -3.400 14.852 1.00 87.12 84 ALA A CA 1
ATOM 672 C C . ALA A 1 84 ? 3.213 -3.857 14.148 1.00 87.12 84 ALA A C 1
ATOM 674 O O . ALA A 1 84 ? 3.426 -3.523 12.985 1.00 87.12 84 ALA A O 1
ATOM 675 N N . LEU A 1 85 ? 4.030 -4.681 14.814 1.00 87.56 85 LEU A N 1
ATOM 676 C CA . LEU A 1 85 ? 5.245 -5.241 14.214 1.00 87.56 85 LEU A CA 1
ATOM 677 C C . LEU A 1 85 ? 4.935 -6.185 13.046 1.00 87.56 85 LEU A C 1
ATOM 679 O O . LEU A 1 85 ? 5.487 -6.005 11.970 1.00 87.56 85 LEU A O 1
ATOM 683 N N . GLN A 1 86 ? 4.002 -7.125 13.203 1.00 87.19 86 GLN A N 1
ATOM 684 C CA . GLN A 1 86 ? 3.598 -8.036 12.122 1.00 87.19 86 GLN A CA 1
ATOM 685 C C . GLN A 1 86 ? 3.033 -7.287 10.910 1.00 87.19 86 GLN A C 1
ATOM 687 O O . GLN A 1 86 ? 3.302 -7.656 9.765 1.00 87.19 86 GLN A O 1
ATOM 692 N N . PHE A 1 87 ? 2.263 -6.222 11.147 1.00 90.19 87 PHE A N 1
ATOM 693 C CA . PHE A 1 87 ? 1.761 -5.356 10.085 1.00 90.19 87 PHE A CA 1
ATOM 694 C C . PHE A 1 87 ? 2.904 -4.662 9.334 1.00 90.19 87 PHE A C 1
ATOM 696 O O . PHE A 1 87 ? 2.929 -4.688 8.103 1.00 90.19 87 PHE A O 1
ATOM 703 N N . LEU A 1 88 ? 3.867 -4.084 10.059 1.00 89.94 88 LEU A N 1
ATOM 704 C CA . LEU A 1 88 ? 5.004 -3.372 9.471 1.00 89.94 88 LEU A CA 1
ATOM 705 C C . LEU A 1 88 ? 5.995 -4.306 8.765 1.00 89.94 88 LEU A C 1
ATOM 707 O O . LEU A 1 88 ? 6.471 -3.983 7.678 1.00 89.94 88 LEU A O 1
ATOM 711 N N . ASP A 1 89 ? 6.254 -5.485 9.324 1.00 88.88 89 ASP A N 1
ATOM 712 C CA . ASP A 1 89 ? 7.121 -6.494 8.710 1.00 88.88 89 ASP A CA 1
ATOM 713 C C . ASP A 1 89 ? 6.449 -7.188 7.518 1.00 88.88 89 ASP A C 1
ATOM 715 O O . ASP A 1 89 ? 7.107 -7.884 6.744 1.00 88.88 89 ASP A O 1
ATOM 719 N N . ARG A 1 90 ? 5.136 -6.984 7.333 1.00 89.62 90 ARG A N 1
ATOM 720 C CA . ARG A 1 90 ? 4.295 -7.658 6.327 1.00 89.62 90 ARG A CA 1
ATOM 721 C C . ARG A 1 90 ? 4.355 -9.184 6.455 1.00 89.62 90 ARG A C 1
ATOM 723 O O . ARG A 1 90 ? 4.106 -9.914 5.492 1.00 89.62 90 ARG A O 1
ATOM 730 N N . THR A 1 91 ? 4.654 -9.676 7.652 1.00 81.50 91 THR A N 1
ATOM 731 C CA . THR A 1 91 ? 4.739 -11.101 7.950 1.00 81.50 91 THR A CA 1
ATOM 732 C C . THR A 1 91 ? 3.349 -11.664 8.236 1.00 81.50 91 THR A C 1
ATOM 734 O O . THR A 1 91 ? 2.450 -11.002 8.762 1.00 81.50 91 THR A O 1
ATOM 737 N N . ARG A 1 92 ? 3.132 -12.919 7.836 1.00 66.19 92 ARG A N 1
ATOM 738 C CA . ARG A 1 92 ? 1.944 -13.687 8.220 1.00 66.19 92 ARG A CA 1
ATOM 739 C C . ARG A 1 92 ? 2.400 -14.776 9.176 1.00 66.19 92 ARG A C 1
ATOM 741 O O . ARG A 1 92 ? 2.776 -15.853 8.733 1.00 66.19 92 ARG A O 1
ATOM 748 N N . THR A 1 93 ? 2.416 -14.487 10.468 1.00 57.00 93 THR A N 1
ATOM 749 C CA . THR A 1 93 ? 2.632 -15.524 11.477 1.00 57.00 93 THR A CA 1
ATOM 750 C C . THR A 1 93 ? 1.336 -16.324 11.662 1.00 57.00 93 THR A C 1
ATOM 752 O O . THR A 1 93 ? 0.273 -15.722 11.823 1.00 57.00 93 THR A O 1
ATOM 755 N N . PRO A 1 94 ? 1.383 -17.666 11.622 1.00 54.25 94 PRO A N 1
ATOM 756 C CA . PRO A 1 94 ? 0.189 -18.497 11.765 1.00 54.25 94 PRO A CA 1
ATOM 757 C C . PRO A 1 94 ? -0.341 -18.647 13.207 1.00 54.25 94 PRO A C 1
ATOM 759 O O . PRO A 1 94 ? -1.316 -19.364 13.392 1.00 54.25 94 PRO A O 1
ATOM 762 N N . GLU A 1 95 ? 0.233 -17.992 14.228 1.00 52.66 95 GLU A N 1
ATOM 763 C CA . GLU A 1 95 ? 0.058 -18.473 15.614 1.00 52.66 95 GLU A CA 1
ATOM 764 C C . GLU A 1 95 ? -0.186 -17.422 16.722 1.00 52.66 95 GLU A C 1
ATOM 766 O O . GLU A 1 95 ? 0.196 -17.646 17.863 1.00 52.66 95 GLU A O 1
ATOM 771 N N . TYR A 1 96 ? -0.850 -16.285 16.480 1.00 50.38 96 TYR A N 1
ATOM 772 C CA . TYR A 1 96 ? -1.283 -15.433 17.611 1.00 50.38 96 TYR A CA 1
ATOM 773 C C . TYR A 1 96 ? -2.691 -14.844 17.418 1.00 50.38 96 TYR A C 1
ATOM 775 O O . TYR A 1 96 ? -2.884 -14.062 16.492 1.00 50.38 96 TYR A O 1
ATOM 783 N N . PRO A 1 97 ? -3.677 -15.168 18.284 1.00 54.53 97 PRO A N 1
ATOM 784 C CA . PRO A 1 97 ? -5.087 -14.798 18.095 1.00 54.53 97 PRO A CA 1
ATOM 785 C C . PRO A 1 97 ? -5.511 -13.448 18.715 1.00 54.53 97 PRO A C 1
ATOM 787 O O . PRO A 1 97 ? -6.707 -13.216 18.877 1.00 54.53 97 PRO A O 1
ATOM 790 N N . GLY A 1 98 ? -4.587 -12.570 19.123 1.00 58.72 98 GLY A N 1
ATOM 791 C CA . GLY A 1 98 ? -4.939 -11.357 19.884 1.00 58.72 98 GLY A CA 1
ATOM 792 C C . GLY A 1 98 ? -4.355 -10.065 19.322 1.00 58.72 98 GLY A C 1
ATOM 793 O O . GLY A 1 98 ? -3.177 -10.052 18.967 1.00 58.72 98 GLY A O 1
ATOM 794 N N . ILE A 1 99 ? -5.147 -8.980 19.330 1.00 57.84 99 ILE A N 1
ATOM 795 C CA . ILE A 1 99 ? -4.713 -7.599 19.047 1.00 57.84 99 ILE A CA 1
ATOM 796 C C . ILE A 1 99 ? -4.412 -6.876 20.372 1.00 57.84 99 ILE A C 1
ATOM 798 O O . ILE A 1 99 ? -5.273 -6.764 21.245 1.00 57.84 99 ILE A O 1
ATOM 802 N N . GLY A 1 100 ? -3.188 -6.361 20.532 1.00 61.53 100 GLY A N 1
ATOM 803 C CA . GLY A 1 100 ? -2.847 -5.453 21.634 1.00 61.53 100 GLY A CA 1
ATOM 804 C C . GLY A 1 100 ? -3.252 -4.017 21.296 1.00 61.53 100 GLY A C 1
ATOM 805 O O . GLY A 1 100 ? -2.811 -3.497 20.272 1.00 61.53 100 GLY A O 1
ATOM 806 N N . LEU A 1 101 ? -4.068 -3.370 22.132 1.00 62.47 101 LEU A N 1
ATOM 807 C CA . LEU A 1 101 ? -4.487 -1.977 21.953 1.00 62.47 101 LEU A CA 1
ATOM 808 C C . LEU A 1 101 ? -3.997 -1.109 23.113 1.00 62.47 101 LEU A C 1
ATOM 810 O O . LEU A 1 101 ? -3.977 -1.538 24.265 1.00 62.47 101 LEU A O 1
ATOM 814 N N . VAL A 1 102 ? -3.612 0.128 22.807 1.00 61.84 102 VAL A N 1
ATOM 815 C CA . VAL A 1 102 ? -3.206 1.131 23.800 1.00 61.84 102 VAL A CA 1
ATOM 816 C C . VAL A 1 102 ? -3.950 2.440 23.501 1.00 61.84 102 VAL A C 1
ATOM 818 O O . VAL A 1 102 ? -4.019 2.839 22.338 1.00 61.84 102 VAL A O 1
ATOM 821 N N . PRO A 1 103 ? -4.537 3.124 24.497 1.00 53.12 103 PRO A N 1
ATOM 822 C CA . PRO A 1 103 ? -5.135 4.443 24.288 1.00 53.12 103 PRO A CA 1
ATOM 823 C C . PRO A 1 103 ? -4.083 5.483 23.867 1.00 53.12 103 PRO A C 1
ATOM 825 O O . PRO A 1 103 ? -2.962 5.462 24.375 1.00 53.12 103 PRO A O 1
ATOM 828 N N . ASN A 1 104 ? -4.430 6.428 22.989 1.00 49.78 104 ASN A N 1
ATOM 829 C CA . ASN A 1 104 ? -3.613 7.622 22.761 1.00 49.78 104 ASN A CA 1
ATOM 830 C C . ASN A 1 104 ? -3.812 8.604 23.925 1.00 49.78 104 ASN A C 1
ATOM 832 O O . ASN A 1 104 ? -4.926 9.044 24.203 1.00 49.78 104 ASN A O 1
ATOM 836 N N . LEU A 1 105 ? -2.722 8.928 24.621 1.00 50.66 105 LEU A N 1
ATOM 837 C CA . LEU A 1 105 ? -2.724 9.724 25.849 1.00 50.66 105 LEU A CA 1
ATOM 838 C C . LEU A 1 105 ? -2.301 11.165 25.594 1.00 50.66 105 LEU A C 1
ATOM 840 O O . LEU A 1 105 ? -1.464 11.717 26.310 1.00 50.66 105 LEU A O 1
ATOM 844 N N . ALA A 1 106 ? -2.918 11.815 24.616 1.00 45.91 106 ALA A N 1
ATOM 845 C CA . ALA A 1 106 ? -2.955 13.268 24.607 1.00 45.91 106 ALA A CA 1
ATOM 846 C C . ALA A 1 106 ? -3.862 13.751 25.766 1.00 45.91 106 ALA A C 1
ATOM 848 O O . ALA A 1 106 ? -5.010 14.122 25.551 1.00 45.91 106 ALA A O 1
ATOM 849 N N . GLY A 1 107 ? -3.366 13.689 27.014 1.00 46.81 107 GLY A N 1
ATOM 850 C CA . GLY A 1 107 ? -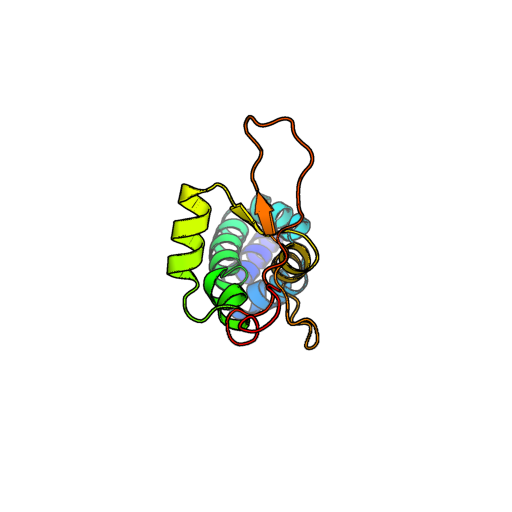3.922 14.459 28.137 1.00 46.81 107 GLY A CA 1
ATOM 851 C C . GLY A 1 107 ? -4.378 13.740 29.417 1.00 46.81 107 GLY A C 1
ATOM 852 O O . GLY A 1 107 ? -5.096 14.370 30.189 1.00 46.81 107 GLY A O 1
ATOM 853 N N . ARG A 1 108 ? -4.010 12.483 29.718 1.00 46.41 108 ARG A N 1
ATOM 854 C CA . ARG A 1 108 ? -4.363 11.871 31.024 1.00 46.41 108 ARG A CA 1
ATOM 855 C C . ARG A 1 108 ? -3.193 11.149 31.692 1.00 46.41 108 ARG A C 1
ATOM 857 O O . ARG A 1 108 ? -2.744 10.110 31.224 1.00 46.41 108 ARG A O 1
ATOM 864 N N . SER A 1 109 ? -2.738 11.723 32.808 1.00 43.12 109 SER A N 1
ATOM 865 C CA . SER A 1 109 ? -1.800 11.121 33.758 1.00 43.12 109 SER A CA 1
ATOM 866 C C . SER A 1 109 ? -2.585 10.211 34.706 1.00 43.12 109 SER A C 1
ATOM 868 O O . SER A 1 109 ? -3.388 10.691 35.504 1.00 43.12 109 SER A O 1
ATOM 870 N N . GLY A 1 110 ? -2.422 8.898 34.572 1.00 43.19 110 GLY A N 1
ATOM 871 C CA . GLY A 1 110 ? -3.065 7.908 35.433 1.00 43.19 110 GLY A CA 1
ATOM 872 C C . GLY A 1 110 ? -2.753 6.484 34.979 1.00 43.19 110 GLY A C 1
ATOM 873 O O . GLY A 1 110 ? -2.710 6.213 33.784 1.00 43.19 110 GLY A O 1
ATOM 874 N N . HIS A 1 111 ? -2.490 5.602 35.943 1.00 46.47 111 HIS A N 1
ATOM 875 C CA . HIS A 1 111 ? -2.128 4.189 35.781 1.00 46.47 111 HIS A CA 1
ATOM 876 C C . HIS A 1 111 ? -3.077 3.459 34.800 1.00 46.47 111 HIS A C 1
ATOM 878 O O . HIS A 1 111 ? -4.295 3.547 34.944 1.00 46.47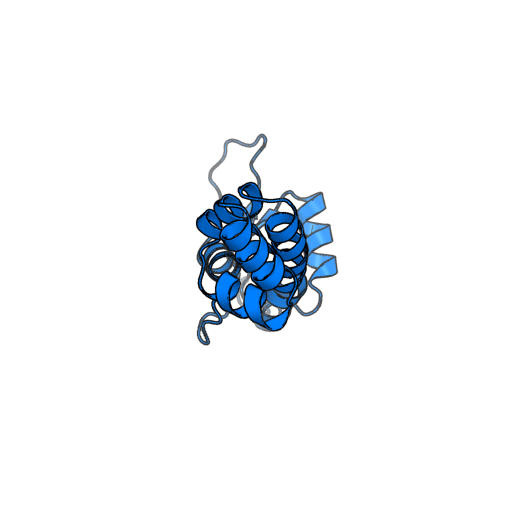 111 HIS A O 1
ATOM 884 N N . LEU A 1 112 ? -2.531 2.780 33.779 1.00 45.12 112 LEU A N 1
ATOM 885 C CA . LEU A 1 112 ? -3.298 2.304 32.617 1.00 45.12 112 LEU A CA 1
ATOM 886 C C . LEU A 1 112 ? -3.525 0.787 32.644 1.00 45.12 112 LEU A C 1
ATOM 888 O O . LEU A 1 112 ? -2.547 0.039 32.714 1.00 45.12 112 LEU A O 1
ATOM 892 N N . PRO A 1 113 ? -4.765 0.306 32.459 1.00 39.78 113 PRO A N 1
ATOM 893 C CA . PRO A 1 113 ? -4.996 -1.072 32.063 1.00 39.78 113 PRO A CA 1
ATOM 894 C C . PRO A 1 113 ? -4.614 -1.257 30.585 1.00 39.78 113 PRO A C 1
ATOM 896 O O . PRO A 1 113 ? -5.053 -0.515 29.703 1.00 39.78 113 PRO A O 1
ATOM 899 N N . LEU A 1 114 ? -3.786 -2.264 30.304 1.00 44.03 114 LEU A N 1
ATOM 900 C CA . LEU A 1 114 ? -3.571 -2.770 28.949 1.00 44.03 114 LEU A CA 1
ATOM 901 C C . LEU A 1 114 ? -4.874 -3.424 28.472 1.00 44.03 114 LEU A C 1
ATOM 903 O O . LEU A 1 114 ? -5.218 -4.518 28.915 1.00 44.03 114 LEU A O 1
ATOM 907 N N . PHE A 1 115 ? -5.598 -2.779 27.558 1.00 44.19 115 PHE A N 1
ATOM 908 C CA . PHE A 1 115 ? -6.752 -3.397 26.909 1.00 44.19 115 PHE A CA 1
ATOM 909 C C . PHE A 1 115 ? -6.260 -4.400 25.858 1.00 44.19 115 PHE A C 1
ATOM 911 O O . PHE A 1 115 ? -5.963 -4.061 24.711 1.00 44.19 115 PHE A O 1
ATOM 918 N N . ARG A 1 116 ? -6.153 -5.669 26.258 1.00 43.72 116 ARG A N 1
ATOM 919 C CA . ARG A 1 116 ? -6.019 -6.791 25.326 1.00 43.72 116 ARG A CA 1
ATOM 920 C C . ARG A 1 116 ? -7.417 -7.118 24.803 1.00 43.72 116 ARG A C 1
ATOM 922 O O . ARG A 1 116 ? -8.237 -7.638 25.552 1.00 43.72 116 ARG A O 1
ATOM 929 N N . VAL A 1 117 ? -7.687 -6.845 23.527 1.00 46.00 117 VAL A N 1
ATOM 930 C CA . VAL A 1 117 ? -8.893 -7.378 22.881 1.00 46.00 117 VAL A CA 1
ATOM 931 C C . VAL A 1 117 ? -8.588 -8.828 22.518 1.00 46.00 117 VAL A C 1
ATOM 933 O O . VAL A 1 117 ? -7.906 -9.118 21.532 1.00 46.00 117 VAL A O 1
ATOM 936 N N . ALA A 1 118 ? -9.027 -9.746 23.381 1.00 42.31 118 ALA A N 1
ATOM 937 C CA . ALA A 1 118 ? -9.212 -11.135 22.992 1.00 42.31 118 ALA A CA 1
ATOM 938 C C . ALA A 1 118 ? -10.342 -11.191 21.956 1.00 42.31 118 ALA A C 1
ATOM 940 O O . ALA A 1 118 ? -11.291 -10.416 22.054 1.00 42.31 118 ALA A O 1
ATOM 941 N N . ASN A 1 119 ? -10.198 -12.074 20.965 1.00 39.06 119 ASN A N 1
ATOM 942 C CA . ASN A 1 119 ? -11.167 -12.334 19.900 1.00 39.06 119 ASN A CA 1
ATOM 943 C C . ASN A 1 119 ? -12.627 -12.111 20.377 1.00 39.06 119 ASN A C 1
ATOM 945 O O . ASN A 1 119 ? -13.053 -12.827 21.291 1.00 39.06 119 ASN A O 1
ATOM 949 N N . PRO A 1 120 ? -13.378 -11.148 19.802 1.00 40.38 120 PRO A N 1
ATOM 950 C CA . PRO A 1 120 ? -14.728 -10.821 20.261 1.00 40.38 120 PRO A CA 1
ATOM 951 C C . PRO A 1 120 ? -15.693 -12.014 20.178 1.00 40.38 120 PRO A C 1
ATOM 953 O O . PRO A 1 120 ? -16.615 -12.089 20.984 1.00 40.38 120 PRO A O 1
ATOM 956 N N . ASP A 1 121 ? -15.420 -13.002 19.318 1.00 41.53 121 ASP A N 1
ATOM 957 C CA . ASP A 1 121 ? -16.231 -14.223 19.194 1.00 41.53 121 ASP A CA 1
ATOM 958 C C . ASP A 1 121 ? -15.928 -15.277 20.278 1.00 41.53 121 ASP A C 1
ATOM 960 O O . ASP A 1 121 ? -16.627 -16.283 20.393 1.00 41.53 121 ASP A O 1
ATOM 964 N N . ARG A 1 122 ? -14.881 -15.077 21.091 1.00 41.59 122 ARG A N 1
ATOM 965 C CA . ARG A 1 122 ? -14.515 -15.947 22.227 1.00 41.59 122 ARG A CA 1
ATOM 966 C C . ARG A 1 122 ? -14.522 -15.230 23.581 1.00 41.59 122 ARG A C 1
ATOM 968 O O . ARG A 1 122 ? -14.197 -15.849 24.590 1.00 41.59 122 ARG A O 1
ATOM 975 N N . ALA A 1 123 ? -14.881 -13.948 23.623 1.00 37.97 123 ALA A N 1
ATOM 976 C CA . ALA A 1 123 ? -14.849 -13.122 24.831 1.00 37.97 123 ALA A CA 1
ATOM 977 C C . ALA A 1 123 ? -16.187 -13.088 25.602 1.00 37.97 123 ALA A C 1
ATOM 979 O O . ALA A 1 123 ? -16.424 -12.172 26.384 1.00 37.97 123 ALA A O 1
ATOM 980 N N . THR A 1 124 ? -17.060 -14.082 25.420 1.00 33.16 124 THR A N 1
ATOM 981 C CA . THR A 1 124 ? -18.345 -14.206 26.133 1.00 33.16 124 THR A CA 1
ATOM 982 C C . THR A 1 124 ? -18.242 -14.857 27.522 1.00 33.16 124 THR A C 1
ATOM 984 O O . THR A 1 124 ? -19.260 -15.269 28.065 1.00 33.16 124 THR A O 1
ATOM 987 N N . GLY A 1 125 ? -17.055 -14.937 28.141 1.00 32.91 125 GLY A N 1
ATOM 988 C CA . GLY A 1 125 ? -16.914 -15.641 29.426 1.00 32.91 125 GLY A CA 1
ATOM 989 C C . GLY A 1 125 ? -15.761 -15.231 30.342 1.00 32.91 125 GLY A C 1
ATOM 990 O O . GLY A 1 125 ? -15.308 -16.070 31.107 1.00 32.91 125 GLY A O 1
ATOM 991 N N . LEU A 1 126 ? -15.246 -13.998 30.272 1.00 34.94 126 LEU A N 1
ATOM 992 C CA . LEU A 1 126 ? -14.153 -13.551 31.162 1.00 34.94 126 LEU A CA 1
ATOM 993 C C . LEU A 1 126 ? -14.443 -12.224 31.880 1.00 34.94 126 LEU A C 1
ATOM 995 O O . LEU A 1 126 ? -13.535 -11.430 32.109 1.00 34.94 126 LEU A O 1
ATOM 999 N N . TRP A 1 127 ? -15.705 -12.003 32.249 1.00 39.28 127 TRP A N 1
ATOM 1000 C CA . TRP A 1 127 ? -16.096 -10.928 33.164 1.00 39.28 127 TRP A CA 1
ATOM 1001 C C . TRP A 1 127 ? -16.947 -11.495 34.307 1.00 39.28 127 TRP A C 1
ATOM 1003 O O . TRP A 1 127 ? -18.128 -11.178 34.421 1.00 39.28 127 TRP A O 1
ATOM 1013 N N . GLU A 1 128 ? -16.330 -12.352 35.119 1.00 30.47 128 GLU A N 1
ATOM 1014 C CA . GLU A 1 128 ? -16.673 -12.531 36.536 1.00 30.47 128 GLU A CA 1
ATOM 1015 C C . GLU A 1 128 ? -15.426 -12.247 37.376 1.00 30.47 128 GLU A C 1
ATOM 1017 O O . GLU A 1 128 ? -14.325 -12.676 36.953 1.00 30.47 128 GLU A O 1
#

Foldseek 3Di:
DVVVVVVVLVQLQDQVRVLVVVLPDAPVVLVVQLPPDVSSVVSSVVNCCVLQDPQVLCVLQDVDPPVVVVVCVVQVKDWDDPSVVCSRNSHDDPDDRWTWIDTDCPDDDDDDDGDIDGRPVPPPPPDD

Sequence (128 aa):
MSHQLDHINQTFSRAPVYEAIFSCLSPRELIRVSRTCQVAHDAFQSFIHRAYNINRHLSRFLTDPISFQSLQARTGTLISGSNALQFLDRTRTPEYPGIGLVPNLAGRSGHLPLFRVANPDRATGLWE

Radius of gyration: 19.39 Å; chains: 1; bounding box: 44×33×56 Å

InterPro domains:
  IPR036047 F-box-like domain superfamily [SSF81383] (19-46)

Secondary structure (DSSP, 8-state):
-HHHHHHHHHHHT-HHHHHHHHHTS-HHHHHHHTTT-HHHHHHHHHHHHHHT-HHHHHTTT-S-HHHHHHHHHHHTEEEETHHHHHHHHT---SS--EEEEEE--SS--S----EEEE-TTT-TT---